Protein AF-A0A924ZU59-F1 (afdb_monomer)

Foldseek 3Di:
DDPDPVVVVVVVVVVVVVLLVQLCVVPVDPPDSVVSSVVVVVVVVD

Secondary structure (DSSP, 8-state):
----HHHHHHHHHHHHHHHHHHHHHH--SSS-HHHHHHHHHHHHH-

Mean predicted aligned error: 4.22 Å

Radius of gyration: 13.32 Å; Cα contacts (8 Å, |Δi|>4): 16; chains: 1; bounding box: 23×20×34 Å

Structure (mmCIF, N/CA/C/O backbone):
data_AF-A0A924ZU59-F1
#
_entry.id   AF-A0A924ZU59-F1
#
loop_
_atom_site.group_PDB
_atom_site.id
_atom_site.type_symbol
_atom_site.label_atom_id
_atom_site.label_alt_id
_atom_site.label_comp_id
_atom_site.label_asym_id
_atom_site.label_entity_id
_atom_site.label_seq_id
_atom_site.pdbx_PDB_ins_code
_atom_site.Cartn_x
_atom_site.Cartn_y
_atom_site.Cartn_z
_atom_site.occupancy
_atom_site.B_iso_or_equiv
_atom_site.auth_seq_id
_atom_site.auth_comp_id
_atom_site.auth_asym_id
_atom_site.auth_atom_id
_atom_site.pdbx_PDB_model_num
ATOM 1 N N . VAL A 1 1 ? 6.013 -7.791 -22.781 1.00 60.00 1 VAL A N 1
ATOM 2 C CA . VAL A 1 1 ? 5.979 -6.569 -21.947 1.00 60.00 1 VAL A CA 1
ATOM 3 C C . VAL A 1 1 ? 6.680 -5.478 -22.729 1.00 60.00 1 VAL A C 1
ATOM 5 O O . VAL A 1 1 ? 7.838 -5.668 -23.077 1.00 60.00 1 VAL A O 1
ATOM 8 N N . GLN A 1 2 ? 5.964 -4.422 -23.115 1.00 67.38 2 GLN A N 1
ATOM 9 C CA . GLN A 1 2 ? 6.592 -3.242 -23.710 1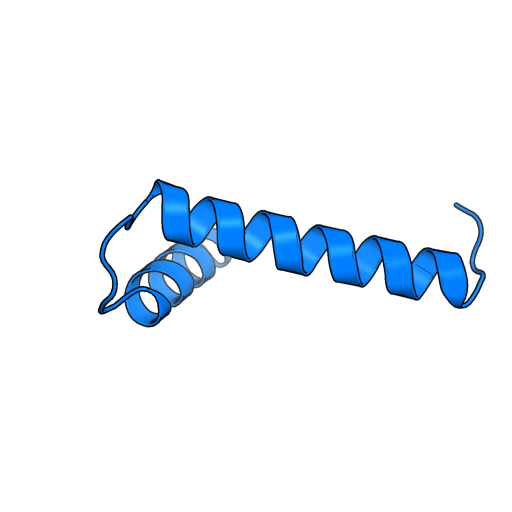.00 67.38 2 GLN A CA 1
ATOM 10 C C . GLN A 1 2 ? 7.224 -2.439 -22.570 1.00 67.38 2 GLN A C 1
ATOM 12 O O . GLN A 1 2 ? 6.537 -2.110 -21.611 1.00 67.38 2 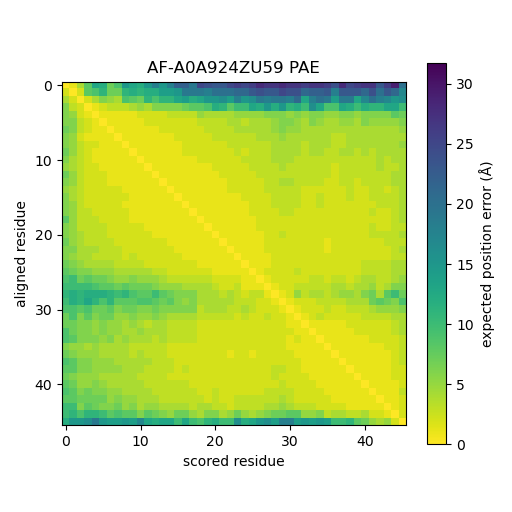GLN A O 1
ATOM 17 N N . MET A 1 3 ? 8.528 -2.185 -22.647 1.00 80.19 3 MET A N 1
ATOM 18 C CA . MET A 1 3 ? 9.267 -1.382 -21.666 1.00 80.19 3 MET A CA 1
ATOM 19 C C . MET A 1 3 ? 9.273 0.085 -22.109 1.00 80.19 3 MET A C 1
ATOM 21 O O . MET A 1 3 ? 10.332 0.648 -22.370 1.00 80.19 3 MET A O 1
ATOM 25 N N . THR A 1 4 ? 8.087 0.666 -22.300 1.00 92.50 4 THR A N 1
ATOM 26 C CA . THR A 1 4 ? 7.945 2.115 -22.503 1.00 92.50 4 THR A CA 1
ATOM 27 C C . THR A 1 4 ? 7.659 2.781 -21.165 1.00 92.50 4 THR A C 1
ATOM 29 O O . THR A 1 4 ? 7.101 2.149 -20.262 1.00 92.50 4 THR A O 1
ATOM 32 N N . ASP A 1 5 ? 8.011 4.057 -21.037 1.00 92.25 5 ASP A N 1
ATOM 33 C CA . ASP A 1 5 ? 7.778 4.816 -19.807 1.00 92.25 5 ASP A CA 1
ATOM 34 C C . ASP A 1 5 ? 6.285 4.851 -19.444 1.00 92.25 5 ASP A C 1
ATOM 36 O O . ASP A 1 5 ? 5.924 4.703 -18.277 1.00 92.25 5 ASP A O 1
ATOM 40 N N . GLU A 1 6 ? 5.396 4.936 -20.440 1.00 93.81 6 GLU A N 1
AT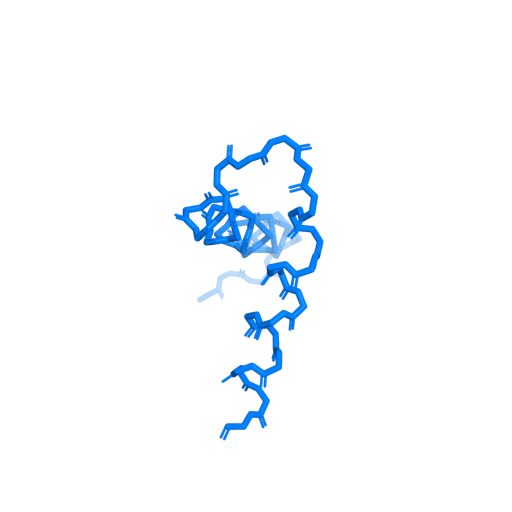OM 41 C CA . GLU A 1 6 ? 3.947 4.879 -20.231 1.00 93.81 6 GLU A CA 1
ATOM 42 C C . GLU A 1 6 ? 3.495 3.532 -19.665 1.00 93.81 6 GLU A C 1
ATOM 44 O O . GLU A 1 6 ? 2.655 3.493 -18.766 1.00 93.81 6 GLU A O 1
ATOM 49 N N . ALA A 1 7 ? 4.051 2.422 -20.162 1.00 93.56 7 ALA A N 1
ATOM 50 C CA . ALA A 1 7 ? 3.702 1.090 -19.683 1.00 93.56 7 ALA A CA 1
ATOM 51 C C . ALA A 1 7 ? 4.180 0.874 -18.239 1.00 93.56 7 ALA A C 1
ATOM 53 O O . ALA A 1 7 ? 3.435 0.327 -17.428 1.00 93.56 7 ALA A O 1
ATOM 54 N N . ILE A 1 8 ? 5.379 1.357 -17.895 1.00 92.88 8 ILE A N 1
ATOM 55 C CA . ILE A 1 8 ? 5.919 1.311 -16.526 1.00 92.88 8 ILE A CA 1
ATOM 56 C C . ILE A 1 8 ? 5.062 2.162 -15.581 1.00 92.88 8 ILE A C 1
ATOM 58 O O . ILE A 1 8 ? 4.734 1.727 -14.472 1.00 92.8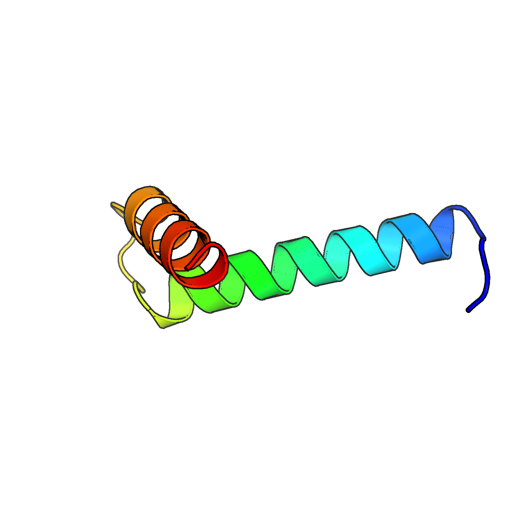8 8 ILE A O 1
ATOM 62 N N . PHE A 1 9 ? 4.672 3.363 -16.015 1.00 94.69 9 PHE A N 1
ATOM 63 C CA . PHE A 1 9 ? 3.824 4.253 -15.228 1.00 94.69 9 PHE A CA 1
ATOM 64 C C . PHE A 1 9 ? 2.435 3.654 -14.992 1.00 94.69 9 PHE A C 1
ATOM 66 O O . PHE A 1 9 ? 1.926 3.691 -13.867 1.00 94.69 9 PHE A O 1
ATOM 73 N N . GLN A 1 10 ? 1.836 3.073 -16.033 1.00 95.88 10 GLN A N 1
ATOM 74 C CA . GLN A 1 10 ? 0.537 2.417 -15.947 1.00 95.88 10 GLN A CA 1
ATOM 75 C C . GLN A 1 10 ? 0.593 1.203 -15.016 1.00 95.88 10 GLN A C 1
ATOM 77 O O . GLN A 1 10 ? -0.245 1.094 -14.122 1.00 95.88 10 GLN A O 1
ATOM 82 N N . ASP A 1 11 ? 1.594 0.335 -15.170 1.00 95.62 11 ASP A N 1
ATOM 83 C CA . ASP A 1 11 ? 1.766 -0.847 -14.321 1.00 95.62 11 ASP A CA 1
ATOM 84 C C . ASP A 1 11 ? 1.945 -0.447 -12.850 1.00 95.62 11 ASP A C 1
ATOM 86 O O . ASP A 1 11 ? 1.206 -0.902 -11.976 1.00 95.62 11 ASP A O 1
ATOM 90 N N . THR A 1 12 ? 2.827 0.519 -12.577 1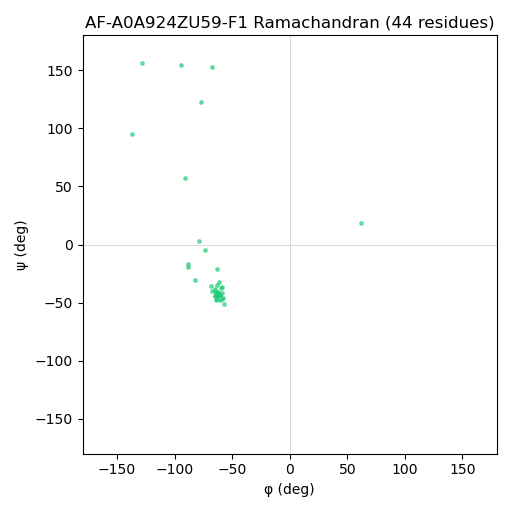.00 95.69 12 THR A N 1
ATOM 91 C CA . THR A 1 12 ? 3.036 1.058 -11.222 1.00 95.69 12 THR A CA 1
ATOM 92 C C . THR A 1 12 ? 1.738 1.620 -10.636 1.00 95.69 12 THR A C 1
ATOM 94 O O . THR A 1 12 ? 1.380 1.322 -9.492 1.00 95.69 12 THR A O 1
ATOM 97 N N . SER A 1 13 ? 0.995 2.399 -11.424 1.00 96.88 13 SER A N 1
ATOM 98 C CA . SER A 1 13 ? -0.284 2.984 -11.011 1.00 96.88 13 SER A CA 1
ATOM 99 C C . SER A 1 13 ? -1.334 1.913 -10.701 1.00 96.88 13 SER A C 1
ATOM 101 O O . SER A 1 13 ? -2.059 2.016 -9.706 1.00 96.88 13 SER A O 1
ATOM 103 N N . GLU A 1 14 ? -1.399 0.850 -11.504 1.00 97.38 14 GLU A N 1
ATOM 104 C CA . GLU A 1 14 ? -2.295 -0.280 -11.266 1.00 97.38 14 GLU A CA 1
ATOM 105 C C . GLU A 1 14 ? -1.946 -1.051 -9.993 1.00 97.38 14 GLU A C 1
ATOM 107 O O . GLU A 1 14 ? -2.851 -1.451 -9.253 1.00 97.38 14 GLU A O 1
ATOM 112 N N . ILE A 1 15 ? -0.657 -1.246 -9.710 1.00 96.12 15 ILE A N 1
ATOM 113 C CA . ILE A 1 15 ? -0.203 -1.892 -8.475 1.00 96.12 15 ILE A CA 1
ATOM 114 C C . ILE A 1 15 ? -0.610 -1.066 -7.251 1.00 96.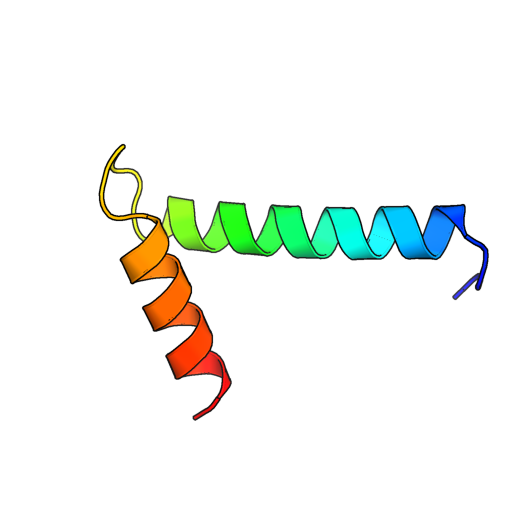12 15 ILE A C 1
ATOM 116 O O . ILE A 1 15 ? -1.193 -1.617 -6.312 1.00 96.12 15 ILE A O 1
ATOM 120 N N . ILE A 1 16 ? -0.388 0.253 -7.278 1.00 95.69 16 ILE A N 1
ATOM 121 C CA . ILE A 1 16 ? -0.793 1.162 -6.192 1.00 95.69 16 ILE A CA 1
ATOM 122 C C . ILE A 1 16 ? -2.309 1.097 -5.976 1.00 95.69 16 ILE A C 1
ATOM 124 O O . ILE A 1 16 ? -2.767 0.934 -4.842 1.00 95.69 16 ILE A O 1
ATOM 128 N N . LYS A 1 17 ? -3.098 1.156 -7.056 1.00 96.88 17 LYS A N 1
ATOM 129 C CA . LYS A 1 17 ? -4.560 1.056 -6.985 1.00 96.88 17 LYS A CA 1
ATOM 130 C C . LYS A 1 17 ? -5.006 -0.246 -6.318 1.00 96.88 17 LYS A C 1
ATOM 132 O O . LYS A 1 17 ? -5.770 -0.204 -5.355 1.00 96.88 17 LYS A O 1
ATOM 137 N N . LYS A 1 18 ? -4.493 -1.393 -6.775 1.00 96.38 18 LYS A N 1
ATOM 138 C CA . LYS A 1 18 ? -4.832 -2.712 -6.213 1.00 96.38 18 LYS A CA 1
ATOM 139 C C . LYS A 1 18 ? -4.463 -2.812 -4.730 1.00 96.38 18 LYS A C 1
ATOM 141 O O . LYS A 1 18 ? -5.193 -3.435 -3.961 1.00 96.38 18 LYS A O 1
ATOM 146 N N . ALA A 1 19 ? -3.345 -2.216 -4.310 1.00 94.12 19 ALA A N 1
ATOM 147 C CA . ALA A 1 19 ? -2.939 -2.196 -2.905 1.00 94.12 19 ALA A CA 1
ATOM 148 C C . ALA A 1 19 ? -3.922 -1.394 -2.033 1.00 94.12 19 ALA A C 1
ATOM 150 O O . ALA A 1 19 ? -4.339 -1.874 -0.977 1.00 94.12 19 ALA A O 1
ATOM 151 N N . ILE A 1 20 ? -4.344 -0.216 -2.501 1.00 94.19 20 ILE A N 1
ATOM 152 C CA . ILE A 1 20 ? -5.329 0.625 -1.805 1.00 94.19 20 ILE A CA 1
ATOM 153 C C . ILE A 1 20 ? -6.694 -0.069 -1.744 1.00 94.19 20 ILE A C 1
ATOM 155 O O . ILE A 1 20 ? -7.311 -0.103 -0.681 1.00 94.19 20 ILE A O 1
ATOM 159 N N . GLU A 1 21 ? -7.148 -0.673 -2.846 1.00 95.38 21 GLU A N 1
ATOM 160 C CA . GLU A 1 21 ? -8.405 -1.430 -2.888 1.00 95.38 21 GLU A CA 1
ATOM 161 C C . GLU A 1 21 ? -8.400 -2.592 -1.887 1.00 95.38 21 GLU A C 1
ATOM 163 O O . GLU A 1 21 ? -9.380 -2.782 -1.171 1.00 95.38 21 GLU A O 1
ATOM 168 N N . LYS A 1 22 ? -7.285 -3.325 -1.762 1.00 94.69 22 LYS A N 1
ATOM 169 C CA . LYS A 1 22 ? -7.131 -4.393 -0.759 1.00 94.69 22 LYS A CA 1
ATOM 170 C C . LYS A 1 22 ? -7.180 -3.863 0.674 1.00 94.69 22 LYS A C 1
ATOM 172 O O . LYS A 1 22 ? -7.850 -4.461 1.514 1.00 94.69 22 LYS A O 1
ATOM 177 N N . ALA A 1 23 ? -6.492 -2.756 0.957 1.00 95.25 23 ALA A N 1
ATOM 178 C CA . ALA A 1 23 ? -6.513 -2.139 2.282 1.00 95.25 23 ALA A CA 1
ATOM 179 C C . ALA A 1 23 ? -7.923 -1.652 2.653 1.00 95.25 23 ALA A C 1
ATOM 181 O O . ALA A 1 23 ? -8.397 -1.929 3.751 1.00 95.25 23 ALA A O 1
ATOM 182 N N . HIS A 1 24 ? -8.619 -1.001 1.718 1.00 95.44 24 HIS A N 1
ATOM 183 C CA . HIS A 1 24 ? -9.988 -0.526 1.916 1.00 95.44 24 HIS A CA 1
ATOM 184 C C . HIS A 1 24 ? -11.008 -1.672 2.021 1.00 95.44 24 HIS A C 1
ATOM 186 O O . HIS A 1 24 ? -11.949 -1.592 2.803 1.00 95.44 24 HIS A O 1
ATOM 192 N N . ALA A 1 25 ? -10.825 -2.763 1.270 1.00 95.31 25 ALA A N 1
ATOM 193 C CA . ALA A 1 25 ? -11.682 -3.944 1.372 1.00 95.31 25 ALA A CA 1
ATOM 194 C C . ALA A 1 25 ? -11.591 -4.610 2.755 1.00 95.31 25 ALA A C 1
ATOM 196 O O . ALA A 1 25 ? -12.593 -5.116 3.254 1.00 95.31 25 ALA A O 1
ATOM 197 N N . LEU A 1 26 ? -10.407 -4.592 3.378 1.00 93.50 26 LEU A N 1
ATOM 198 C CA . LEU A 1 26 ? -10.195 -5.126 4.725 1.00 93.50 26 LEU A CA 1
ATOM 199 C C . LEU A 1 26 ? -10.607 -4.129 5.824 1.00 93.50 26 LEU A C 1
ATOM 201 O O . LEU A 1 26 ? -11.058 -4.545 6.889 1.00 93.50 26 LEU A O 1
ATOM 205 N N . ASN A 1 27 ? -10.484 -2.825 5.567 1.00 93.81 27 ASN A N 1
ATOM 206 C CA . ASN A 1 27 ? -10.921 -1.768 6.473 1.00 93.81 27 ASN A CA 1
ATOM 207 C C . ASN A 1 27 ? -11.639 -0.634 5.709 1.00 93.81 27 ASN A C 1
ATOM 209 O O . ASN A 1 27 ? -10.984 0.302 5.243 1.00 93.81 27 ASN A O 1
ATOM 213 N N . PRO A 1 28 ? -12.983 -0.673 5.627 1.00 91.06 28 PRO A N 1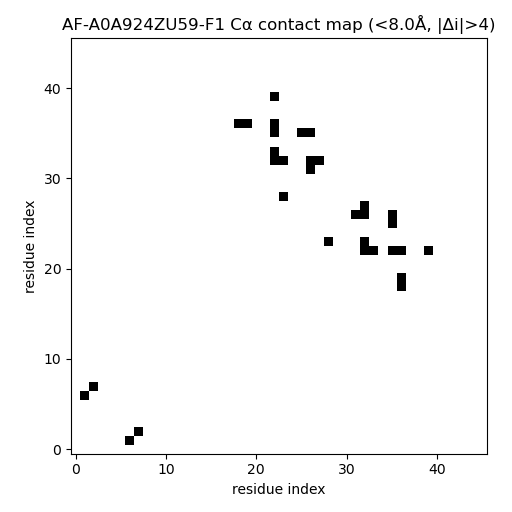
ATOM 214 C CA . PRO A 1 28 ? -13.781 0.365 4.972 1.00 91.06 28 PRO A CA 1
ATOM 215 C C . PRO A 1 28 ? -13.979 1.617 5.847 1.00 91.06 28 PRO A C 1
ATOM 217 O O . PRO A 1 28 ? -14.717 2.532 5.475 1.00 91.06 28 PRO A O 1
ATOM 220 N N . SER A 1 29 ? -13.376 1.665 7.041 1.00 92.19 29 SER A N 1
ATOM 221 C CA . SER A 1 29 ? -13.423 2.848 7.896 1.00 92.19 29 SER A CA 1
ATOM 222 C C . SER A 1 29 ? -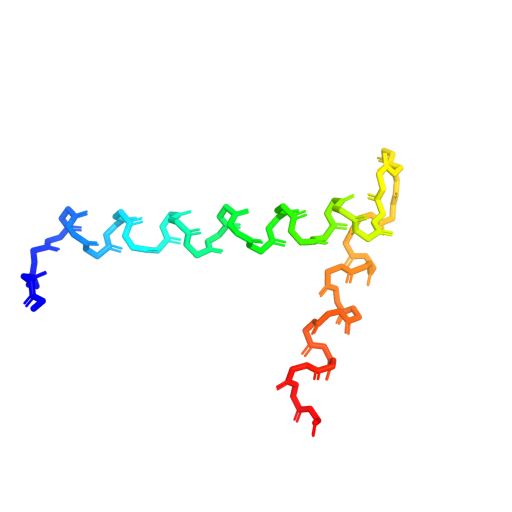12.646 4.005 7.272 1.00 92.19 29 SER A C 1
ATOM 224 O O . SER A 1 29 ? -11.644 3.832 6.581 1.00 92.19 29 SER A O 1
ATOM 226 N N . LYS A 1 30 ? -13.055 5.228 7.613 1.00 89.62 30 LYS A N 1
ATOM 227 C CA . LYS A 1 30 ? -12.331 6.456 7.250 1.00 89.62 30 LYS A CA 1
ATOM 228 C C . LYS A 1 30 ? -11.048 6.660 8.068 1.00 89.62 30 LYS A C 1
ATOM 230 O O . LYS A 1 30 ? -10.323 7.621 7.833 1.00 89.62 30 LYS A O 1
ATOM 235 N N . THR A 1 31 ? -10.782 5.796 9.047 1.00 93.25 31 THR A N 1
ATOM 236 C CA . THR A 1 31 ? -9.640 5.880 9.963 1.00 93.25 31 THR A CA 1
ATOM 237 C C . THR A 1 31 ? -8.867 4.563 10.006 1.00 93.25 31 THR A C 1
ATOM 239 O O . THR A 1 31 ? -9.404 3.494 9.718 1.00 93.25 31 THR A O 1
ATOM 242 N N . ASN A 1 32 ? -7.587 4.633 10.384 1.00 93.69 32 ASN A N 1
ATOM 243 C CA . ASN A 1 32 ? -6.698 3.474 10.556 1.00 93.69 32 ASN A CA 1
ATOM 244 C C . ASN A 1 32 ? -6.436 2.630 9.292 1.00 93.69 32 ASN A C 1
ATOM 246 O O . ASN A 1 32 ? -5.949 1.507 9.396 1.00 93.69 32 ASN A O 1
ATOM 250 N N . ILE A 1 33 ? -6.684 3.167 8.094 1.00 94.19 33 ILE A N 1
ATOM 251 C CA . ILE A 1 33 ? -6.397 2.466 6.830 1.00 94.19 33 ILE A CA 1
ATOM 252 C C . ILE A 1 33 ? -4.900 2.154 6.653 1.00 94.19 33 ILE A C 1
ATOM 254 O O . ILE A 1 33 ? -4.538 1.110 6.115 1.00 94.19 33 ILE A O 1
ATOM 258 N N . SER A 1 34 ? -4.018 3.017 7.167 1.00 93.69 34 SER A N 1
ATOM 259 C CA . SER A 1 34 ? -2.568 2.803 7.149 1.00 93.69 34 SER A CA 1
ATOM 260 C C . SER A 1 34 ? -2.147 1.593 7.985 1.00 93.69 34 SER A C 1
ATOM 262 O O . SER A 1 34 ? -1.286 0.835 7.550 1.00 93.69 34 SER A O 1
AT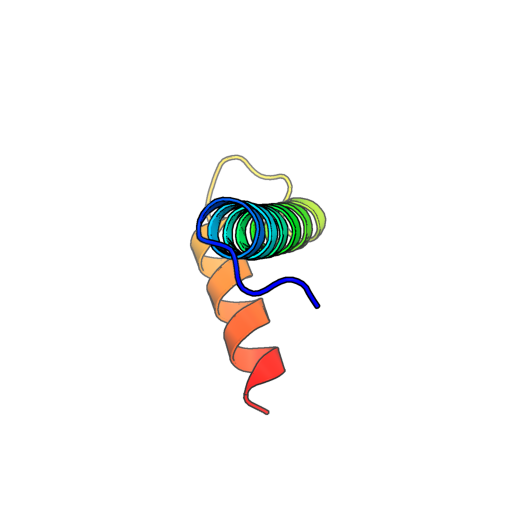OM 264 N N . ALA A 1 35 ? -2.778 1.362 9.141 1.00 95.69 35 ALA A N 1
ATOM 265 C CA . ALA A 1 35 ? -2.503 0.193 9.978 1.00 95.69 35 ALA A CA 1
ATOM 266 C C . ALA A 1 35 ? -2.862 -1.111 9.249 1.00 95.69 35 ALA A C 1
ATOM 268 O O . ALA A 1 35 ? -2.070 -2.050 9.230 1.00 95.69 35 ALA A O 1
ATOM 269 N N . THR A 1 36 ? -4.011 -1.135 8.570 1.00 94.94 36 THR A N 1
ATOM 270 C CA . THR A 1 36 ? -4.440 -2.264 7.733 1.00 94.94 36 THR A CA 1
ATOM 271 C C . THR A 1 36 ? -3.480 -2.508 6.566 1.00 94.94 36 THR A C 1
ATOM 273 O O . THR A 1 36 ? -3.131 -3.652 6.283 1.00 94.94 36 THR A O 1
ATOM 276 N N . ALA A 1 37 ? -3.002 -1.448 5.907 1.00 94.69 37 ALA A N 1
ATOM 277 C CA . ALA A 1 37 ? -2.000 -1.569 4.849 1.00 94.69 37 ALA A CA 1
ATOM 278 C C . ALA A 1 37 ? -0.670 -2.147 5.372 1.00 94.69 37 ALA A C 1
ATOM 280 O O . ALA A 1 37 ? -0.095 -3.026 4.729 1.00 94.69 37 ALA A O 1
ATOM 281 N N . PHE A 1 38 ? -0.214 -1.717 6.555 1.00 95.56 38 PHE A N 1
ATOM 282 C CA . PHE A 1 38 ? 0.970 -2.285 7.208 1.00 95.56 38 PHE A CA 1
ATOM 283 C C . PHE A 1 38 ? 0.788 -3.761 7.561 1.00 95.56 38 PHE A C 1
ATOM 285 O O . PHE A 1 38 ? 1.690 -4.555 7.317 1.00 95.56 38 PHE A O 1
ATOM 292 N N . GLU A 1 39 ? -0.375 -4.153 8.078 1.00 94.31 39 GLU A N 1
ATOM 293 C CA . GLU A 1 39 ? -0.673 -5.559 8.363 1.00 94.31 39 GLU A CA 1
ATOM 294 C C . GLU A 1 39 ? -0.611 -6.422 7.092 1.00 94.31 39 GLU A C 1
ATOM 296 O O . GLU A 1 39 ? -0.020 -7.501 7.101 1.00 94.31 39 GLU A O 1
ATOM 301 N N . ILE A 1 40 ? -1.176 -5.937 5.979 1.00 93.31 40 ILE A N 1
ATOM 302 C CA . ILE A 1 40 ? -1.101 -6.617 4.678 1.00 93.31 40 ILE A CA 1
ATOM 303 C C . ILE A 1 40 ? 0.355 -6.755 4.220 1.00 93.31 40 ILE A C 1
ATOM 305 O O . ILE A 1 40 ? 0.736 -7.825 3.750 1.00 93.31 40 ILE A O 1
ATOM 309 N N . ALA A 1 41 ? 1.168 -5.706 4.366 1.00 94.19 41 ALA A N 1
ATOM 310 C CA . ALA A 1 41 ? 2.582 -5.745 4.000 1.00 94.19 41 ALA A CA 1
ATOM 311 C C . ALA A 1 41 ? 3.366 -6.757 4.851 1.00 94.19 41 ALA A C 1
ATOM 313 O O . ALA A 1 41 ? 4.141 -7.540 4.310 1.00 94.19 41 ALA A O 1
ATOM 314 N N . LEU A 1 42 ? 3.118 -6.802 6.164 1.00 94.88 42 LEU A N 1
ATOM 315 C CA . LEU A 1 42 ? 3.739 -7.780 7.061 1.00 94.88 42 LEU A CA 1
ATOM 316 C C . LEU A 1 42 ? 3.380 -9.217 6.665 1.00 94.88 42 LEU A C 1
ATOM 318 O O . LEU A 1 42 ? 4.271 -10.053 6.574 1.00 94.88 42 LEU A O 1
ATOM 322 N N . LYS A 1 43 ? 2.108 -9.484 6.338 1.00 92.88 43 LYS A N 1
ATOM 323 C CA . LYS A 1 43 ? 1.650 -10.797 5.847 1.00 92.88 43 LYS A CA 1
ATOM 324 C C . LYS A 1 43 ? 2.269 -11.216 4.511 1.00 92.88 43 LYS A C 1
ATOM 326 O O . LYS A 1 43 ? 2.209 -12.388 4.178 1.00 92.88 43 LYS A O 1
ATOM 331 N N . GLN A 1 44 ? 2.783 -10.281 3.713 1.00 90.56 44 GLN A N 1
ATOM 332 C CA . GLN A 1 44 ? 3.453 -10.587 2.442 1.00 90.56 44 GLN A CA 1
ATOM 333 C C . GLN A 1 44 ? 4.951 -10.862 2.609 1.00 90.56 44 GLN A C 1
ATOM 335 O O . GLN A 1 44 ? 5.571 -11.402 1.696 1.00 90.56 44 GLN A O 1
ATOM 340 N N . LEU A 1 45 ? 5.535 -10.469 3.743 1.00 90.75 45 LEU A N 1
ATOM 341 C CA . LEU A 1 45 ? 6.945 -10.696 4.067 1.00 90.75 45 LEU A CA 1
ATOM 342 C C . LEU A 1 45 ? 7.190 -12.045 4.757 1.00 90.75 45 LEU A C 1
ATOM 344 O O . LEU A 1 45 ? 8.332 -12.502 4.792 1.00 90.75 45 LEU A O 1
ATOM 348 N N . THR A 1 46 ? 6.143 -12.647 5.321 1.00 73.50 46 THR A N 1
ATOM 349 C CA . THR A 1 46 ? 6.160 -13.931 6.038 1.00 73.50 46 THR A CA 1
ATOM 350 C C . THR A 1 46 ? 5.427 -14.999 5.252 1.00 73.50 46 THR A C 1
ATOM 352 O O . THR A 1 46 ? 5.967 -16.117 5.135 1.00 73.50 46 THR A O 1
#

Solvent-accessible surface area (backbone atoms only — not comparable to full-atom values): 2753 Å² total; per-residue (Å²): 134,74,92,43,74,67,49,52,52,50,52,53,51,51,51,52,50,54,52,51,53,54,22,38,72,78,37,80,54,99,62,68,42,65,59,46,41,49,52,54,52,54,65,71,76,107

pLDDT: mean 92.14, std 7.29, range [60.0, 97.38]

Sequence (46 aa):
VQMTDEAIFQDTSEIIKKAIEKAHALNPSKTNISATAFEIALKQLT